Protein AF-A0A9E5IVU4-F1 (afdb_monomer_lite)

Structure (mmCIF, N/CA/C/O backbone):
data_AF-A0A9E5IVU4-F1
#
_entry.id   AF-A0A9E5IVU4-F1
#
loop_
_atom_site.group_PDB
_atom_site.id
_atom_site.type_symbol
_atom_site.label_atom_id
_atom_site.label_alt_id
_atom_site.label_comp_id
_atom_site.label_asym_id
_atom_site.label_entity_id
_atom_site.label_seq_id
_atom_site.pdbx_PDB_ins_code
_atom_site.Cartn_x
_atom_site.Cartn_y
_atom_site.Cartn_z
_atom_site.occupancy
_atom_site.B_iso_or_equiv
_atom_site.auth_seq_id
_atom_site.auth_comp_id
_atom_site.auth_asym_id
_atom_site.auth_atom_id
_atom_site.pdbx_PDB_model_num
ATOM 1 N N . ALA A 1 1 ? -18.939 -7.121 7.082 1.00 80.88 1 ALA A N 1
ATOM 2 C CA . ALA A 1 1 ? -19.881 -6.968 5.951 1.00 80.88 1 ALA A CA 1
ATOM 3 C C . ALA A 1 1 ? -19.346 -6.060 4.831 1.00 80.88 1 ALA A C 1
ATOM 5 O O . ALA A 1 1 ? -18.882 -6.591 3.830 1.00 80.88 1 ALA A O 1
ATOM 6 N N . GLN A 1 2 ? -19.367 -4.719 4.945 1.00 93.44 2 GLN A N 1
ATOM 7 C CA . GLN A 1 2 ? -19.017 -3.849 3.799 1.00 93.44 2 GLN A CA 1
ATOM 8 C C . GLN A 1 2 ? -17.530 -3.908 3.403 1.00 93.44 2 GLN A C 1
ATOM 10 O O . GLN A 1 2 ? -17.222 -3.967 2.215 1.00 93.44 2 GLN A O 1
ATOM 15 N N . LEU A 1 3 ? -16.613 -3.919 4.378 1.00 93.50 3 LEU A N 1
ATOM 16 C CA . LEU A 1 3 ? -15.172 -4.012 4.107 1.00 93.50 3 LEU A CA 1
ATOM 17 C C . LEU A 1 3 ? -14.804 -5.335 3.426 1.00 93.50 3 LEU A C 1
ATOM 19 O O . LEU A 1 3 ? -14.126 -5.312 2.409 1.00 93.50 3 LEU A O 1
ATOM 23 N N . GLU A 1 4 ? -15.308 -6.468 3.920 1.00 94.44 4 GLU A N 1
ATOM 24 C CA . GLU A 1 4 ? -15.094 -7.785 3.294 1.00 94.44 4 GLU A CA 1
ATOM 25 C C . GLU A 1 4 ? -15.618 -7.819 1.857 1.00 94.44 4 GLU A C 1
ATOM 27 O O . GLU A 1 4 ? -14.896 -8.229 0.953 1.00 94.44 4 GLU A O 1
ATOM 32 N N . LYS A 1 5 ? -16.839 -7.317 1.625 1.00 96.88 5 LYS A N 1
ATOM 33 C CA . LYS A 1 5 ? -17.416 -7.214 0.278 1.00 96.88 5 LYS A CA 1
ATOM 34 C C . LYS A 1 5 ? -16.532 -6.378 -0.651 1.00 96.88 5 LYS A C 1
ATOM 36 O O . LYS A 1 5 ? -16.288 -6.777 -1.785 1.00 96.88 5 LYS A O 1
ATOM 41 N N . ASN A 1 6 ? -16.056 -5.226 -0.181 1.00 96.25 6 ASN A N 1
ATOM 42 C CA . ASN A 1 6 ? -15.229 -4.327 -0.985 1.00 96.25 6 ASN A CA 1
ATOM 43 C C . ASN A 1 6 ? -13.835 -4.903 -1.253 1.00 96.25 6 ASN A C 1
ATOM 45 O O . ASN A 1 6 ? -13.324 -4.743 -2.356 1.00 96.25 6 ASN A O 1
ATOM 49 N N . VAL A 1 7 ? -13.234 -5.596 -0.282 1.00 96.31 7 VAL A N 1
ATOM 50 C CA . VAL A 1 7 ? -11.955 -6.289 -0.481 1.00 96.31 7 VAL A CA 1
ATOM 51 C C . VAL A 1 7 ? -12.112 -7.429 -1.480 1.00 96.31 7 VAL A C 1
ATOM 53 O O . VAL A 1 7 ? -11.287 -7.550 -2.381 1.00 96.31 7 VAL A O 1
ATOM 56 N N . ALA A 1 8 ? -13.189 -8.212 -1.386 1.00 96.56 8 ALA A N 1
ATOM 57 C CA . ALA A 1 8 ? -13.482 -9.255 -2.364 1.00 96.56 8 ALA A CA 1
ATOM 58 C C . ALA A 1 8 ? -13.664 -8.666 -3.772 1.00 96.56 8 ALA A C 1
ATOM 60 O O . ALA A 1 8 ? -13.080 -9.171 -4.725 1.00 96.56 8 ALA A O 1
ATOM 61 N N . ALA A 1 9 ? -14.399 -7.557 -3.906 1.00 97.44 9 ALA A N 1
ATOM 62 C CA . ALA A 1 9 ? -14.544 -6.864 -5.185 1.00 97.44 9 ALA A CA 1
ATOM 63 C C . ALA A 1 9 ? -13.196 -6.343 -5.715 1.00 97.44 9 ALA A C 1
ATOM 65 O O . ALA A 1 9 ? -12.874 -6.548 -6.882 1.00 97.44 9 ALA A O 1
ATOM 66 N N . PHE A 1 10 ? -12.370 -5.737 -4.860 1.00 96.88 10 PHE A N 1
ATOM 67 C CA . PHE A 1 10 ? -11.025 -5.295 -5.228 1.00 96.88 10 PHE A CA 1
ATOM 68 C C . PHE A 1 10 ? -10.144 -6.455 -5.710 1.00 96.88 10 PHE A C 1
ATOM 70 O O . PHE A 1 10 ? -9.447 -6.311 -6.712 1.00 96.88 10 PHE A O 1
ATOM 77 N N . ALA A 1 11 ? -10.224 -7.616 -5.058 1.00 96.31 11 ALA A N 1
ATOM 78 C CA . ALA A 1 11 ? -9.479 -8.813 -5.439 1.00 96.31 11 ALA A CA 1
ATOM 79 C C . ALA A 1 11 ? -9.824 -9.318 -6.852 1.00 96.31 11 ALA A C 1
ATOM 81 O O . ALA A 1 11 ? -8.983 -9.937 -7.493 1.00 96.31 11 ALA A O 1
ATOM 82 N N . THR A 1 12 ? -11.027 -9.025 -7.365 1.00 96.94 12 THR A N 1
ATOM 83 C CA . THR A 1 12 ? -11.392 -9.355 -8.758 1.00 96.94 12 THR A CA 1
ATOM 84 C C . THR A 1 12 ? -10.717 -8.453 -9.795 1.00 96.94 12 THR A C 1
ATOM 86 O O . THR A 1 12 ? -10.581 -8.846 -10.951 1.00 96.94 12 THR A O 1
ATOM 89 N N . LEU A 1 13 ? -10.293 -7.251 -9.393 1.00 96.50 13 LEU A N 1
ATOM 90 C CA . LEU A 1 13 ? -9.670 -6.255 -10.268 1.00 96.50 13 LEU A CA 1
ATOM 91 C C . LEU A 1 13 ? -8.141 -6.282 -10.171 1.00 96.50 13 LEU A C 1
ATOM 93 O O . LEU A 1 13 ? -7.449 -6.074 -11.167 1.00 96.50 13 LEU A O 1
ATOM 97 N N . ALA A 1 14 ? -7.614 -6.503 -8.966 1.00 96.81 14 ALA A N 1
ATOM 98 C CA . ALA A 1 14 ? -6.185 -6.488 -8.698 1.00 96.81 14 ALA A CA 1
ATOM 99 C C . ALA A 1 14 ? -5.509 -7.739 -9.272 1.00 96.81 14 ALA A C 1
ATOM 101 O O . ALA A 1 14 ? -5.806 -8.864 -8.878 1.00 96.81 14 ALA A O 1
ATOM 102 N N . GLN A 1 15 ? -4.566 -7.539 -10.190 1.00 97.38 15 GLN A N 1
ATOM 103 C CA . GLN A 1 15 ? -3.896 -8.638 -10.885 1.00 97.38 15 GLN A CA 1
ATOM 104 C C . GLN A 1 15 ? -2.575 -9.040 -10.231 1.00 97.38 15 GLN A C 1
ATOM 106 O O . GLN A 1 15 ? -2.255 -10.225 -10.211 1.00 97.38 15 GLN A O 1
ATOM 111 N N . PHE A 1 16 ? -1.810 -8.074 -9.710 1.00 96.06 16 PHE A N 1
ATOM 112 C CA . PHE A 1 16 ? -0.471 -8.294 -9.143 1.00 96.06 16 PHE A CA 1
ATOM 113 C C . PHE A 1 16 ? 0.494 -9.032 -10.103 1.00 96.06 16 PHE A C 1
ATOM 115 O O . PHE A 1 16 ? 1.130 -10.012 -9.717 1.00 96.06 16 PHE A O 1
ATOM 122 N N . LYS A 1 17 ? 0.617 -8.579 -11.363 1.00 95.19 17 LYS A N 1
ATOM 123 C CA . LYS A 1 17 ? 1.360 -9.290 -12.432 1.00 95.19 17 LYS A CA 1
ATOM 124 C C . LYS A 1 17 ? 2.504 -8.512 -13.120 1.00 95.19 17 LYS A C 1
ATOM 126 O O . LYS A 1 17 ? 2.497 -8.467 -14.339 1.00 95.19 17 LYS A O 1
ATOM 131 N N . PRO A 1 18 ? 3.537 -7.965 -12.455 1.00 93.31 18 PRO A N 1
ATOM 132 C CA . PRO A 1 18 ? 3.753 -7.833 -11.015 1.00 93.31 18 PRO A CA 1
ATOM 133 C C . PRO A 1 18 ? 3.113 -6.554 -10.446 1.00 93.31 18 PRO A C 1
ATOM 135 O O . PRO A 1 18 ? 3.116 -6.341 -9.233 1.00 93.31 18 PRO A O 1
ATOM 138 N N . PHE A 1 19 ? 2.566 -5.703 -11.317 1.00 96.50 19 PHE A N 1
ATOM 139 C CA . PHE A 1 19 ? 1.900 -4.454 -10.974 1.00 96.50 19 PHE A CA 1
ATOM 140 C C . PHE A 1 19 ? 0.423 -4.689 -10.665 1.00 96.50 19 PHE A C 1
ATOM 142 O O . PHE A 1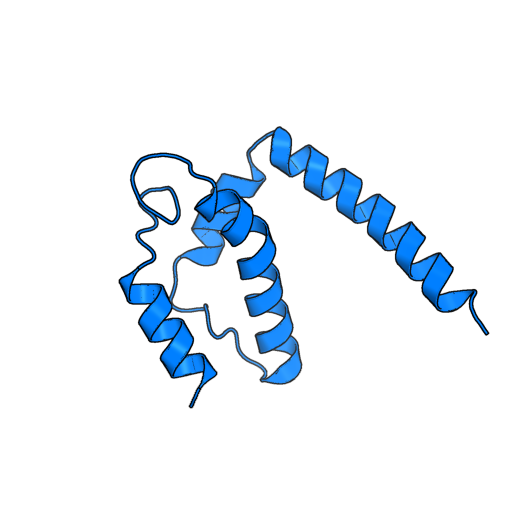 19 ? -0.159 -5.720 -11.024 1.00 96.50 19 PHE A O 1
ATOM 149 N N . ILE A 1 20 ? -0.202 -3.738 -9.975 1.00 97.31 20 ILE A N 1
ATOM 150 C CA . ILE A 1 20 ? -1.553 -3.897 -9.436 1.00 97.31 20 ILE A CA 1
ATOM 151 C C . ILE A 1 20 ? -2.595 -4.136 -10.535 1.00 97.31 20 ILE A C 1
ATOM 153 O O . ILE A 1 20 ? -3.556 -4.868 -10.312 1.00 97.31 20 ILE A O 1
ATOM 157 N N . ALA A 1 21 ? -2.368 -3.576 -11.726 1.00 97.00 21 ALA A N 1
ATOM 158 C CA . ALA A 1 21 ? -3.273 -3.651 -12.871 1.00 97.00 21 ALA A CA 1
ATOM 159 C C . ALA A 1 21 ? -2.766 -4.542 -14.023 1.00 97.00 21 ALA A C 1
ATOM 161 O O . ALA A 1 21 ? -3.439 -4.628 -15.047 1.00 97.00 21 ALA A O 1
ATOM 162 N N . GLY A 1 22 ? -1.614 -5.214 -13.887 1.00 96.38 22 GLY A N 1
ATOM 163 C CA . GLY A 1 22 ? -1.092 -6.105 -14.929 1.00 96.38 22 GLY A CA 1
ATOM 164 C C . GLY A 1 22 ? 0.433 -6.102 -15.055 1.00 96.38 22 GLY A C 1
ATOM 165 O O . GLY A 1 22 ? 1.140 -5.976 -14.057 1.00 96.38 22 GLY A O 1
ATOM 166 N N . ALA A 1 23 ? 0.910 -6.267 -16.294 1.00 96.88 23 ALA A N 1
ATOM 167 C CA . ALA A 1 23 ? 2.326 -6.399 -16.667 1.00 96.88 23 ALA A CA 1
ATOM 168 C C . ALA A 1 23 ? 3.134 -5.103 -16.598 1.00 96.88 23 ALA A C 1
ATOM 170 O O . ALA A 1 23 ? 4.352 -5.148 -16.432 1.00 96.88 23 ALA A O 1
ATOM 171 N N . GLU A 1 24 ? 2.465 -3.957 -16.683 1.00 96.31 24 GLU A N 1
ATOM 172 C CA . GLU A 1 24 ? 3.111 -2.652 -16.766 1.00 96.31 24 GLU A CA 1
ATOM 173 C C . GLU A 1 24 ? 2.746 -1.767 -15.578 1.00 96.31 24 GLU A C 1
ATOM 175 O O . GLU A 1 24 ? 1.633 -1.824 -15.048 1.00 96.31 24 GLU A O 1
ATOM 180 N N . MET A 1 25 ? 3.704 -0.933 -15.169 1.00 94.81 25 MET A N 1
ATOM 181 C CA . MET A 1 25 ? 3.482 0.060 -14.126 1.00 94.81 25 MET A CA 1
ATOM 182 C C . MET A 1 25 ? 2.498 1.112 -14.630 1.00 94.81 25 MET A C 1
ATOM 184 O O . MET A 1 25 ? 2.659 1.660 -15.718 1.00 94.81 25 MET A O 1
ATOM 188 N N . SER A 1 26 ? 1.533 1.464 -13.794 1.00 95.81 26 SER A N 1
ATOM 189 C CA . SER A 1 26 ? 0.530 2.477 -14.098 1.00 95.81 26 SER A CA 1
ATOM 190 C C . SER A 1 26 ? 0.310 3.418 -12.915 1.00 95.81 26 SER A C 1
ATOM 192 O O . SER A 1 26 ? 0.845 3.232 -11.819 1.00 95.81 26 SER A O 1
ATOM 194 N N . LEU A 1 27 ? -0.541 4.428 -13.108 1.00 96.25 27 LEU A N 1
ATOM 195 C CA . LEU A 1 27 ? -0.984 5.296 -12.017 1.00 96.25 27 LEU A CA 1
ATOM 196 C C . LEU A 1 27 ? -1.692 4.512 -10.896 1.00 96.25 27 LEU A C 1
ATOM 198 O O . LEU A 1 27 ? -1.639 4.918 -9.734 1.00 96.25 27 LEU A O 1
ATOM 202 N N . ALA A 1 28 ? -2.319 3.374 -11.220 1.00 97.12 28 ALA A N 1
ATOM 203 C CA . ALA A 1 28 ? -2.961 2.525 -10.224 1.00 97.12 28 ALA A CA 1
ATOM 204 C C . ALA A 1 28 ? -1.952 2.033 -9.178 1.00 97.12 28 ALA A C 1
ATOM 206 O O . ALA A 1 28 ? -2.290 1.935 -7.998 1.00 97.12 28 ALA A O 1
ATOM 207 N N . ASP A 1 29 ? -0.703 1.792 -9.575 1.00 95.94 29 ASP A N 1
ATOM 208 C CA . ASP A 1 29 ? 0.325 1.335 -8.655 1.00 95.94 29 ASP A CA 1
ATOM 209 C C . ASP A 1 29 ? 0.764 2.416 -7.669 1.00 95.94 29 ASP A C 1
ATOM 211 O O . ASP A 1 29 ? 0.939 2.126 -6.486 1.00 95.94 29 ASP A O 1
ATOM 215 N N . CYS A 1 30 ? 0.870 3.668 -8.129 1.00 94.50 30 CYS A N 1
ATOM 216 C CA . CYS A 1 30 ? 1.145 4.815 -7.264 1.00 94.50 30 CYS A CA 1
ATOM 217 C C . CYS A 1 30 ? 0.063 4.946 -6.184 1.00 94.50 30 CYS A C 1
ATOM 219 O O . CYS A 1 30 ? 0.368 5.124 -5.005 1.00 94.50 30 CYS A O 1
ATOM 221 N N . THR A 1 31 ? -1.204 4.788 -6.573 1.00 95.62 31 THR A N 1
ATOM 222 C CA . THR A 1 31 ? -2.336 4.769 -5.641 1.00 95.62 31 THR A CA 1
ATOM 223 C C . THR A 1 31 ? -2.219 3.597 -4.669 1.00 95.62 31 THR A C 1
ATOM 225 O O . THR A 1 31 ? -2.304 3.786 -3.454 1.00 95.62 31 THR A O 1
ATOM 228 N N . ALA A 1 32 ? -1.975 2.388 -5.175 1.00 96.38 32 ALA A N 1
ATOM 229 C CA . ALA A 1 32 ? -1.883 1.181 -4.363 1.00 96.38 32 ALA A CA 1
ATOM 230 C C . ALA A 1 32 ? -0.734 1.244 -3.33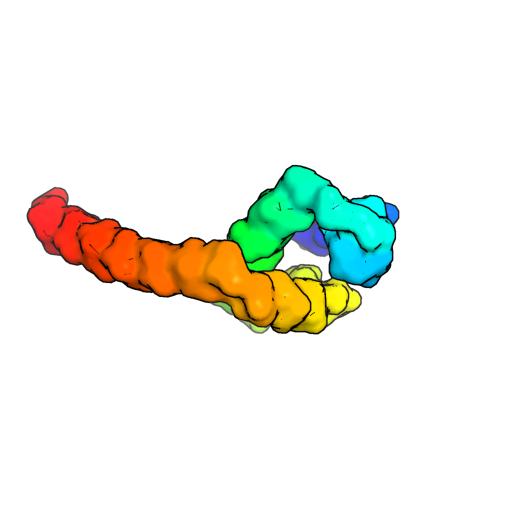9 1.00 96.38 32 ALA A C 1
ATOM 232 O O . ALA A 1 32 ? -0.925 0.863 -2.185 1.00 96.38 32 ALA A O 1
ATOM 233 N N . ALA A 1 33 ? 0.429 1.780 -3.722 1.00 94.31 33 ALA A N 1
ATOM 234 C CA . ALA A 1 33 ? 1.591 1.920 -2.845 1.00 94.31 33 ALA A CA 1
ATOM 235 C C . ALA A 1 33 ? 1.346 2.838 -1.639 1.00 94.31 33 ALA A C 1
ATOM 237 O O . ALA A 1 33 ? 1.968 2.660 -0.592 1.00 94.31 33 ALA A O 1
ATOM 238 N N . VAL A 1 34 ? 0.420 3.792 -1.758 1.00 93.00 34 VAL A N 1
ATOM 239 C CA . VAL A 1 34 ? 0.034 4.689 -0.660 1.00 93.00 34 VAL A CA 1
ATOM 240 C C . VAL A 1 34 ? -1.116 4.106 0.164 1.00 93.00 34 VAL A C 1
ATOM 242 O O . VAL A 1 34 ? -1.074 4.145 1.391 1.00 93.00 34 VAL A O 1
ATOM 245 N N . HIS A 1 35 ? -2.139 3.547 -0.487 1.00 95.75 35 HIS A N 1
ATOM 246 C CA . HIS A 1 35 ? -3.391 3.181 0.185 1.00 95.75 35 HIS A CA 1
ATOM 247 C C . HIS A 1 35 ? -3.355 1.800 0.844 1.00 95.75 35 HIS A C 1
ATOM 249 O O . HIS A 1 35 ? -3.882 1.645 1.946 1.00 95.75 35 HIS A O 1
ATOM 255 N N . LEU A 1 36 ? -2.733 0.794 0.218 1.00 96.69 36 LEU A N 1
ATOM 256 C CA . LEU A 1 36 ? -2.746 -0.571 0.758 1.00 96.69 36 LEU A CA 1
ATOM 257 C C . LEU A 1 36 ? -2.096 -0.664 2.155 1.00 96.69 36 LEU A C 1
ATOM 259 O O . LEU A 1 36 ? -2.710 -1.270 3.035 1.00 96.69 36 LEU A O 1
ATOM 263 N N . PRO A 1 37 ? -0.941 -0.015 2.434 1.00 94.69 37 PRO A N 1
ATOM 264 C CA . PRO A 1 37 ? -0.368 -0.013 3.782 1.00 94.69 37 PRO A CA 1
ATOM 265 C C . PRO A 1 37 ? -1.279 0.638 4.830 1.00 94.69 37 PRO A C 1
ATOM 267 O O . PRO A 1 37 ? -1.348 0.160 5.963 1.00 94.69 37 PRO A O 1
ATOM 270 N N . VAL A 1 38 ? -1.999 1.704 4.460 1.00 95.31 38 VAL A N 1
ATOM 271 C CA . VAL A 1 38 ? -2.930 2.406 5.359 1.00 95.31 38 VAL A CA 1
ATOM 272 C C . VAL A 1 38 ? -4.123 1.521 5.696 1.00 95.31 38 VAL A C 1
ATOM 274 O O . VAL A 1 38 ? -4.487 1.425 6.864 1.00 95.31 38 VAL A O 1
ATOM 277 N N . ILE A 1 39 ? -4.699 0.827 4.710 1.00 96.81 39 ILE A N 1
ATOM 278 C CA . ILE A 1 39 ? -5.815 -0.103 4.933 1.00 96.81 39 ILE A CA 1
ATOM 279 C C . ILE A 1 39 ? -5.377 -1.241 5.861 1.00 96.81 39 ILE A C 1
ATOM 281 O O . ILE A 1 39 ? -6.065 -1.532 6.841 1.00 96.81 39 ILE A O 1
ATOM 285 N N . THR A 1 40 ? -4.215 -1.847 5.603 1.00 97.19 40 THR A N 1
ATOM 286 C CA . THR A 1 40 ? -3.643 -2.881 6.475 1.00 97.19 40 THR A CA 1
ATOM 287 C C . THR A 1 40 ? -3.449 -2.374 7.906 1.00 97.19 40 THR A C 1
ATOM 289 O O . THR A 1 40 ? -3.853 -3.049 8.851 1.00 97.19 40 THR A O 1
ATOM 292 N N . ALA A 1 41 ? -2.853 -1.193 8.091 1.00 96.75 41 ALA A N 1
ATOM 293 C CA . ALA A 1 41 ? -2.614 -0.635 9.420 1.00 96.75 41 ALA A CA 1
ATOM 294 C C . ALA A 1 41 ? -3.928 -0.301 10.143 1.00 96.75 41 ALA A C 1
ATOM 296 O O . ALA A 1 41 ? -4.155 -0.774 11.253 1.00 96.75 41 ALA A O 1
ATOM 297 N N . ALA A 1 42 ? -4.821 0.449 9.493 1.00 97.19 42 ALA A N 1
ATOM 298 C CA . ALA A 1 42 ? -6.085 0.882 10.077 1.00 97.19 42 ALA A CA 1
ATOM 299 C C . ALA A 1 42 ? -6.968 -0.307 10.465 1.00 97.19 42 ALA A C 1
ATOM 301 O O . ALA A 1 42 ? -7.528 -0.331 11.558 1.00 97.19 42 ALA A O 1
ATOM 302 N N . THR A 1 43 ? -7.065 -1.322 9.602 1.00 96.94 43 THR A N 1
ATOM 303 C CA . THR A 1 43 ? -7.907 -2.485 9.897 1.00 96.94 43 THR A CA 1
ATOM 304 C C . THR A 1 43 ? -7.345 -3.346 11.023 1.00 96.94 43 THR A C 1
ATOM 306 O O . THR A 1 43 ? -8.111 -3.762 11.893 1.00 96.94 43 THR A O 1
ATOM 309 N N . LYS A 1 44 ? -6.018 -3.523 11.095 1.00 97.31 44 LYS A N 1
ATOM 310 C CA . LYS A 1 44 ? -5.369 -4.163 12.249 1.00 97.31 44 LYS A CA 1
ATOM 311 C C . LYS A 1 44 ? -5.637 -3.399 13.540 1.00 97.31 44 LYS A C 1
ATOM 313 O O . LYS A 1 44 ? -6.000 -4.016 14.533 1.00 97.31 44 LYS A O 1
ATOM 318 N N . THR A 1 45 ? -5.485 -2.077 13.525 1.00 97.75 45 THR A N 1
ATOM 319 C CA . THR A 1 45 ? -5.677 -1.239 14.714 1.00 97.75 45 THR A CA 1
ATOM 320 C C . THR A 1 45 ? -7.128 -1.226 15.192 1.00 97.75 45 THR A C 1
ATOM 322 O O . THR A 1 45 ? -7.365 -1.321 16.389 1.00 97.75 45 THR A O 1
ATOM 325 N N . ILE A 1 46 ? -8.097 -1.114 14.280 1.00 97.50 46 ILE A N 1
ATOM 326 C CA . ILE A 1 46 ? -9.516 -0.939 14.632 1.00 97.50 46 ILE A CA 1
ATOM 327 C C . ILE A 1 46 ? -10.215 -2.283 14.872 1.00 97.50 46 ILE A C 1
ATOM 329 O O . ILE A 1 46 ? -11.044 -2.392 15.771 1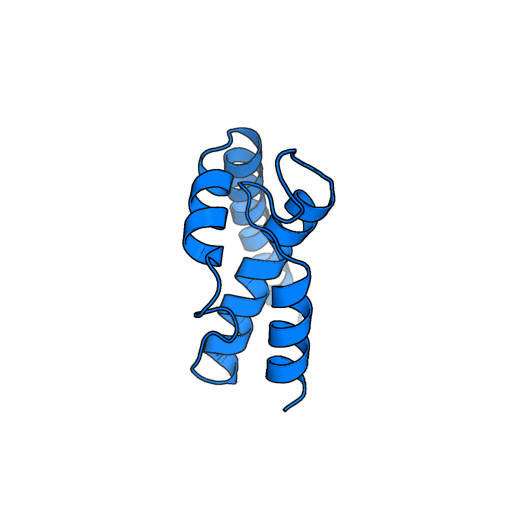.00 97.50 46 ILE A O 1
ATOM 333 N N . TYR A 1 47 ? -9.899 -3.307 14.075 1.00 96.00 47 TYR A N 1
ATOM 334 C CA . TYR A 1 47 ? -10.627 -4.583 14.056 1.00 96.00 47 TYR A CA 1
ATOM 335 C C . TYR A 1 47 ? -9.781 -5.786 14.491 1.00 96.00 47 TYR A C 1
ATOM 337 O O . TYR A 1 47 ? -10.265 -6.915 14.447 1.00 96.00 47 TYR A O 1
ATOM 345 N N . GLY A 1 48 ? -8.509 -5.587 14.852 1.00 97.19 48 GLY A N 1
ATOM 346 C CA . GLY A 1 48 ? -7.609 -6.665 15.275 1.00 97.19 48 GLY A CA 1
ATOM 347 C C . GLY A 1 48 ? -7.159 -7.606 14.151 1.00 97.19 48 GLY A C 1
ATOM 348 O O . GLY A 1 48 ? -6.470 -8.587 14.419 1.00 97.19 48 GLY A O 1
ATOM 349 N N . ARG A 1 49 ? -7.520 -7.331 12.890 1.00 96.31 49 ARG A N 1
ATOM 350 C CA . ARG A 1 49 ? -7.139 -8.152 11.732 1.00 96.31 49 ARG A CA 1
ATOM 351 C C . ARG A 1 49 ? -6.845 -7.315 10.498 1.00 96.31 49 ARG A C 1
ATOM 353 O O . ARG A 1 49 ? -7.447 -6.271 10.279 1.00 96.31 49 ARG A O 1
ATOM 360 N N . ASP A 1 50 ? -5.961 -7.830 9.656 1.00 97.00 50 ASP A N 1
ATOM 361 C CA . ASP A 1 50 ? -5.727 -7.294 8.318 1.00 97.00 50 ASP A CA 1
ATOM 362 C C . ASP A 1 50 ? -6.806 -7.809 7.372 1.00 97.00 50 ASP A C 1
ATOM 364 O O . ASP A 1 50 ? -6.944 -9.019 7.184 1.00 97.00 50 ASP A O 1
ATOM 368 N N . PHE A 1 51 ? -7.582 -6.913 6.774 1.00 96.69 51 PHE A N 1
ATOM 369 C CA . PHE A 1 51 ? -8.583 -7.337 5.795 1.00 96.69 51 PHE A CA 1
ATOM 370 C C . PHE A 1 51 ? -7.946 -7.681 4.444 1.00 96.69 51 PHE A C 1
ATOM 372 O O . PHE A 1 51 ? -8.577 -8.368 3.655 1.00 96.69 51 PHE A O 1
ATOM 379 N N . LEU A 1 52 ? -6.703 -7.260 4.187 1.00 97.12 52 LEU A N 1
ATOM 380 C CA . LEU A 1 52 ? -5.968 -7.566 2.958 1.00 97.12 52 LEU A CA 1
ATOM 381 C C . LEU A 1 52 ? -5.023 -8.772 3.112 1.00 97.12 52 LEU A C 1
ATOM 383 O O . LEU A 1 52 ? -4.219 -9.015 2.216 1.00 97.12 52 LEU A O 1
ATOM 387 N N . ALA A 1 53 ? -5.097 -9.514 4.229 1.00 95.94 53 ALA A N 1
ATOM 388 C CA . ALA A 1 53 ? -4.180 -10.618 4.551 1.00 95.94 53 ALA A CA 1
ATOM 389 C C . ALA A 1 53 ? -4.080 -11.684 3.450 1.00 95.94 53 ALA A C 1
ATOM 391 O O . ALA A 1 53 ? -3.002 -12.228 3.224 1.00 95.94 53 ALA A O 1
ATOM 392 N N . ASP A 1 54 ? -5.200 -11.958 2.778 1.00 95.31 54 ASP A N 1
ATOM 393 C CA . ASP A 1 54 ? -5.312 -13.006 1.758 1.00 95.31 54 ASP A CA 1
ATOM 394 C C . ASP A 1 54 ? -4.803 -12.550 0.378 1.00 95.31 54 ASP A C 1
ATOM 396 O O . ASP A 1 54 ? -4.741 -13.336 -0.565 1.00 95.31 54 ASP A O 1
ATOM 400 N N . LEU A 1 55 ? -4.424 -11.275 0.242 1.00 96.62 55 LEU A N 1
ATOM 401 C CA . LEU A 1 55 ? -3.872 -10.703 -0.981 1.00 96.62 55 LEU A CA 1
ATOM 402 C C . LEU A 1 55 ? -2.342 -10.588 -0.884 1.00 96.62 55 LEU A C 1
ATOM 404 O O . LEU A 1 55 ? -1.795 -10.360 0.198 1.00 96.62 55 LEU A O 1
ATOM 408 N N . PRO A 1 56 ? -1.608 -10.639 -2.012 1.00 96.06 56 PRO A N 1
ATOM 409 C CA . PRO A 1 56 ? -0.143 -10.591 -2.026 1.00 96.06 56 PRO A CA 1
ATOM 410 C C . PRO A 1 56 ? 0.432 -9.181 -1.762 1.00 96.06 56 PRO A C 1
ATOM 412 O O . PRO A 1 56 ? 1.513 -8.841 -2.245 1.00 96.06 56 PRO A O 1
ATOM 415 N N . VAL A 1 57 ? -0.255 -8.352 -0.964 1.00 96.38 57 VAL A N 1
ATOM 416 C CA . VAL A 1 57 ? 0.102 -6.952 -0.674 1.00 96.38 57 VAL A CA 1
ATOM 417 C C . VAL A 1 57 ? 1.508 -6.840 -0.103 1.00 96.38 57 VAL A C 1
ATOM 419 O O . VAL A 1 57 ? 2.260 -5.960 -0.508 1.00 96.38 57 VAL A O 1
ATOM 422 N N . LYS A 1 58 ? 1.905 -7.744 0.800 1.00 94.62 58 LYS A N 1
ATOM 423 C CA . LYS A 1 58 ? 3.249 -7.728 1.396 1.00 94.62 58 LYS A CA 1
ATOM 424 C C . LYS A 1 58 ? 4.345 -7.919 0.343 1.00 94.62 58 LYS A C 1
ATOM 426 O O . LYS A 1 58 ? 5.323 -7.176 0.341 1.00 94.62 58 LYS A O 1
ATOM 431 N N . THR A 1 59 ? 4.178 -8.893 -0.551 1.00 95.44 59 THR A N 1
ATOM 432 C CA . THR A 1 59 ? 5.130 -9.171 -1.638 1.00 95.44 59 THR A CA 1
ATOM 433 C C . THR A 1 59 ? 5.176 -8.011 -2.629 1.00 95.44 59 THR A C 1
ATOM 435 O O . THR A 1 59 ? 6.256 -7.536 -2.973 1.00 95.44 59 THR A O 1
ATOM 438 N N . TYR A 1 60 ? 4.008 -7.495 -3.013 1.00 96.50 60 TYR A N 1
ATOM 439 C CA . TYR A 1 60 ? 3.875 -6.328 -3.881 1.00 96.50 60 TYR A CA 1
ATOM 440 C C . TYR A 1 60 ? 4.557 -5.080 -3.286 1.00 96.50 60 TYR A C 1
ATOM 442 O O . TYR A 1 60 ? 5.325 -4.402 -3.967 1.00 96.50 60 TYR A O 1
ATOM 450 N N . MET A 1 61 ? 4.361 -4.813 -1.991 1.00 95.25 61 MET A N 1
ATOM 451 C CA . MET A 1 61 ? 5.005 -3.697 -1.287 1.00 95.25 61 MET A CA 1
ATOM 452 C C . MET A 1 61 ? 6.516 -3.868 -1.145 1.00 95.25 61 MET A C 1
ATOM 454 O O . MET A 1 61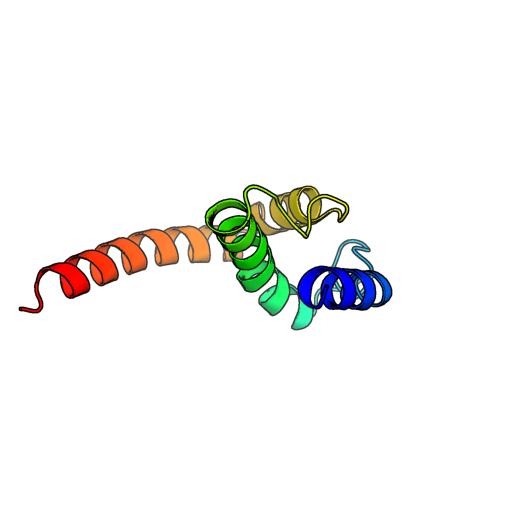 ? 7.235 -2.873 -1.210 1.00 95.25 61 MET A O 1
ATOM 458 N N . LYS A 1 62 ? 7.017 -5.102 -1.006 1.00 94.88 62 LYS A N 1
ATOM 459 C CA . LYS A 1 62 ? 8.462 -5.360 -0.992 1.00 94.88 62 LYS A CA 1
ATOM 460 C C . LYS A 1 62 ? 9.107 -4.907 -2.305 1.00 94.88 62 LYS A C 1
ATOM 462 O O . LYS A 1 62 ? 10.015 -4.081 -2.263 1.00 94.88 62 LYS A O 1
ATOM 467 N N . MET A 1 63 ? 8.570 -5.346 -3.445 1.00 94.44 63 MET A N 1
ATOM 468 C CA . MET A 1 63 ? 9.023 -4.899 -4.770 1.00 94.44 63 MET A CA 1
ATOM 469 C C . MET A 1 63 ? 8.974 -3.366 -4.899 1.00 94.44 63 MET A C 1
ATOM 471 O O . MET A 1 63 ? 9.906 -2.747 -5.406 1.00 94.44 63 MET A O 1
ATOM 475 N N . TRP A 1 64 ? 7.900 -2.730 -4.416 1.00 91.50 64 TRP A N 1
ATOM 476 C CA . TRP A 1 64 ? 7.774 -1.269 -4.445 1.00 91.50 64 TRP A CA 1
ATOM 477 C C . TRP A 1 64 ? 8.839 -0.559 -3.602 1.00 91.50 64 TRP A C 1
ATOM 479 O O . TRP A 1 64 ? 9.404 0.440 -4.050 1.00 91.50 64 TRP A O 1
ATOM 489 N N . SER A 1 65 ? 9.146 -1.082 -2.415 1.00 90.88 65 SER A N 1
ATOM 490 C CA . SER A 1 65 ? 10.123 -0.494 -1.490 1.00 90.88 65 SER A CA 1
ATOM 491 C C . SER A 1 65 ? 11.571 -0.536 -1.996 1.00 90.88 6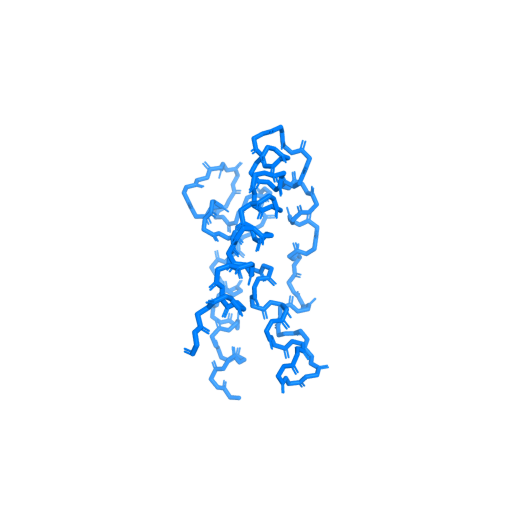5 SER A C 1
ATOM 493 O O . SER A 1 65 ? 12.398 0.266 -1.566 1.00 90.88 65 SER A O 1
ATOM 495 N N . GLU A 1 66 ? 11.876 -1.429 -2.940 1.00 93.88 66 GLU A N 1
ATOM 496 C CA . GLU A 1 66 ? 13.204 -1.560 -3.552 1.00 93.88 66 GLU A CA 1
ATOM 497 C C . GLU A 1 66 ? 13.484 -0.456 -4.594 1.00 93.88 66 GLU A C 1
ATOM 499 O O . GLU A 1 66 ? 14.631 -0.243 -4.983 1.00 93.88 66 GLU A O 1
ATOM 504 N N . ARG A 1 67 ? 12.464 0.301 -5.029 1.00 93.81 67 ARG A N 1
ATOM 505 C CA . ARG A 1 67 ? 12.618 1.367 -6.034 1.00 93.81 67 ARG A CA 1
ATOM 506 C C . ARG A 1 67 ? 13.286 2.611 -5.425 1.00 93.81 67 ARG A C 1
ATOM 508 O O . ARG A 1 67 ? 12.765 3.141 -4.439 1.00 93.81 67 ARG A O 1
ATOM 515 N N . PRO A 1 68 ? 14.318 3.201 -6.063 1.00 96.19 68 PRO A N 1
ATOM 516 C CA . PRO A 1 68 ? 14.963 4.421 -5.560 1.00 96.19 68 PRO A CA 1
ATOM 517 C C . PRO A 1 68 ? 14.000 5.601 -5.358 1.00 96.19 68 PRO A C 1
ATOM 519 O O . PRO A 1 68 ? 14.141 6.385 -4.420 1.00 96.19 68 PRO A O 1
ATOM 522 N N . SER A 1 69 ? 12.979 5.727 -6.214 1.00 94.44 69 SER A N 1
ATOM 523 C CA . SER A 1 69 ? 11.948 6.760 -6.068 1.00 94.44 69 SER A CA 1
ATOM 524 C C . SER A 1 69 ? 11.121 6.586 -4.794 1.00 94.44 69 SER A C 1
ATOM 526 O O . SER A 1 69 ? 10.816 7.574 -4.133 1.00 94.44 69 SER A O 1
ATOM 528 N N . MET A 1 70 ? 10.793 5.348 -4.422 1.00 93.81 70 MET A N 1
ATOM 529 C CA . MET A 1 70 ? 10.019 5.052 -3.216 1.00 93.81 70 MET A CA 1
ATOM 530 C C . MET A 1 70 ? 10.842 5.178 -1.947 1.00 93.81 70 MET A C 1
ATOM 532 O O . MET A 1 70 ? 10.328 5.662 -0.944 1.00 93.81 70 MET A O 1
ATOM 536 N N . GLN A 1 71 ? 12.119 4.804 -1.989 1.00 95.12 71 GLN A N 1
ATOM 537 C CA . GLN A 1 71 ? 13.033 5.014 -0.867 1.00 95.12 71 GLN A CA 1
ATOM 538 C C . GLN A 1 71 ? 13.122 6.499 -0.501 1.00 95.12 71 GLN A C 1
ATOM 540 O O . GLN A 1 71 ? 12.978 6.847 0.671 1.00 95.12 71 GLN A O 1
ATOM 545 N N . ARG A 1 72 ? 13.248 7.377 -1.508 1.00 96.06 72 ARG A N 1
ATOM 546 C CA . ARG A 1 72 ? 13.175 8.832 -1.312 1.00 96.06 72 ARG A CA 1
ATOM 547 C C . ARG A 1 72 ? 11.836 9.255 -0.705 1.00 96.06 72 ARG A C 1
ATOM 549 O O . ARG A 1 72 ? 11.831 9.898 0.334 1.00 96.06 72 ARG A O 1
ATOM 556 N N . VAL A 1 73 ? 10.708 8.828 -1.282 1.00 94.06 73 VAL A N 1
ATOM 557 C CA . VAL A 1 73 ? 9.370 9.152 -0.745 1.00 94.06 73 VAL A CA 1
ATOM 558 C C . VAL A 1 73 ? 9.216 8.704 0.711 1.00 94.06 73 VAL A C 1
ATOM 560 O O . VAL A 1 73 ? 8.627 9.415 1.519 1.00 94.06 73 VAL A O 1
ATOM 563 N N . HIS A 1 74 ? 9.737 7.535 1.082 1.00 91.69 74 HIS A N 1
ATOM 564 C CA . HIS A 1 74 ? 9.680 7.048 2.457 1.00 91.69 74 HIS A CA 1
ATOM 565 C C . HIS A 1 74 ? 10.552 7.861 3.417 1.00 91.69 74 HIS A C 1
ATOM 567 O O . HIS A 1 74 ? 10.108 8.109 4.541 1.00 91.69 74 HIS A O 1
ATOM 573 N N . ALA A 1 75 ? 11.740 8.289 2.983 1.00 95.69 75 ALA A N 1
ATOM 574 C CA . ALA A 1 75 ? 12.584 9.198 3.751 1.00 95.69 75 ALA A CA 1
ATOM 575 C C . ALA A 1 75 ? 11.877 10.547 3.966 1.00 95.69 75 ALA A C 1
ATOM 577 O O . ALA A 1 75 ? 11.679 10.956 5.110 1.00 95.69 75 ALA A O 1
ATOM 578 N N . ASP A 1 76 ? 11.374 11.158 2.891 1.00 96.00 76 ASP A N 1
ATOM 579 C CA . ASP A 1 76 ? 10.674 12.446 2.934 1.00 96.00 76 ASP A CA 1
ATOM 580 C C . ASP A 1 76 ? 9.406 12.371 3.794 1.00 96.00 76 ASP A C 1
ATOM 582 O O . ASP A 1 76 ? 9.117 13.270 4.589 1.00 96.00 76 ASP A O 1
ATOM 586 N N . ARG A 1 77 ? 8.657 11.263 3.694 1.00 93.50 77 ARG A N 1
ATOM 587 C CA . ARG A 1 77 ? 7.475 10.998 4.524 1.00 93.50 77 ARG A CA 1
ATOM 588 C C . ARG A 1 77 ? 7.835 10.919 6.002 1.00 93.50 77 ARG A C 1
ATOM 590 O O . ARG A 1 77 ? 7.060 11.407 6.819 1.00 93.50 77 ARG A O 1
ATOM 597 N N . LYS A 1 78 ? 8.963 10.300 6.366 1.00 94.00 78 LYS A N 1
ATOM 598 C CA . LYS A 1 78 ? 9.398 10.205 7.767 1.00 94.00 78 LYS A CA 1
ATOM 599 C C . LYS A 1 78 ? 9.648 11.600 8.344 1.00 94.00 78 LYS A C 1
ATOM 601 O O . LYS A 1 78 ? 9.021 11.951 9.339 1.00 94.00 78 LYS A O 1
ATOM 606 N N . THR A 1 79 ? 10.466 12.403 7.666 1.00 96.62 79 THR A N 1
ATOM 607 C CA . THR A 1 79 ? 10.755 13.789 8.066 1.00 96.62 79 THR A CA 1
ATOM 608 C C . THR A 1 79 ? 9.483 14.638 8.121 1.00 96.62 79 THR A C 1
ATOM 610 O O . THR A 1 79 ? 9.237 15.341 9.098 1.00 96.62 79 THR A O 1
ATOM 613 N N . SER A 1 80 ? 8.618 14.530 7.111 1.00 96.38 80 SER A N 1
ATOM 614 C CA . SER A 1 80 ? 7.354 15.276 7.066 1.00 96.38 80 SER A CA 1
ATOM 615 C C . SER A 1 80 ? 6.402 14.879 8.197 1.00 96.38 80 SER A C 1
ATOM 617 O O . SER A 1 80 ? 5.710 15.732 8.749 1.00 96.38 80 SER A O 1
ATOM 619 N N . ASN A 1 81 ? 6.372 13.598 8.574 1.00 94.44 81 ASN A N 1
ATOM 620 C CA . ASN A 1 81 ? 5.539 13.115 9.670 1.00 94.44 81 ASN A CA 1
ATOM 621 C C . ASN A 1 81 ? 6.010 13.656 11.028 1.00 94.44 81 ASN A C 1
ATOM 623 O O . ASN A 1 81 ? 5.181 14.026 11.852 1.00 94.44 81 ASN A O 1
ATOM 627 N N . GLU A 1 82 ? 7.321 13.746 11.256 1.00 95.50 82 GLU A N 1
ATOM 628 C CA . GLU A 1 82 ? 7.888 14.344 12.474 1.00 95.50 82 GLU A CA 1
ATOM 629 C C . GLU A 1 82 ? 7.488 15.826 12.604 1.00 95.50 82 GLU A C 1
ATOM 631 O O . GLU A 1 82 ? 6.995 16.247 13.653 1.00 95.50 82 GLU A O 1
ATOM 636 N N . LEU A 1 83 ? 7.590 16.593 11.511 1.00 96.12 83 LEU A N 1
ATOM 637 C CA . LEU A 1 83 ? 7.142 17.991 11.458 1.00 96.12 83 LEU A CA 1
ATOM 638 C C . LEU A 1 83 ? 5.631 18.129 11.686 1.00 96.12 83 LEU A C 1
ATOM 640 O O . LEU A 1 83 ? 5.186 19.020 12.413 1.00 96.12 83 LEU A O 1
ATOM 644 N N . PHE A 1 84 ? 4.834 17.247 11.077 1.00 94.56 84 PHE A N 1
ATOM 645 C CA . PHE A 1 84 ? 3.386 17.224 11.265 1.00 94.56 84 PHE A CA 1
ATOM 646 C C . PHE A 1 84 ? 3.021 16.986 12.733 1.00 94.56 84 PHE A C 1
ATOM 648 O O . PHE A 1 84 ? 2.239 17.752 13.295 1.00 94.56 84 PHE A O 1
ATOM 655 N N . MET A 1 85 ? 3.628 15.988 13.380 1.00 94.56 85 MET A N 1
ATOM 656 C CA . MET A 1 85 ? 3.370 15.686 14.789 1.00 94.56 85 MET A CA 1
ATOM 657 C C . MET A 1 85 ? 3.750 16.852 15.706 1.00 94.56 85 MET A C 1
ATOM 659 O O . MET A 1 85 ? 2.944 17.227 16.553 1.00 94.56 85 MET A O 1
ATOM 663 N N . ALA A 1 86 ? 4.903 17.493 15.486 1.00 94.38 86 ALA A N 1
ATOM 664 C CA . ALA A 1 86 ? 5.308 18.677 16.247 1.00 94.38 86 ALA A CA 1
ATOM 665 C C . ALA A 1 86 ? 4.308 19.844 16.108 1.00 94.38 86 ALA A C 1
ATOM 667 O O . ALA A 1 86 ? 4.052 20.580 17.065 1.00 94.38 86 ALA A O 1
ATOM 668 N N . ARG A 1 87 ? 3.689 20.006 14.929 1.00 94.56 87 ARG A N 1
ATOM 669 C CA . ARG A 1 87 ? 2.631 21.003 14.704 1.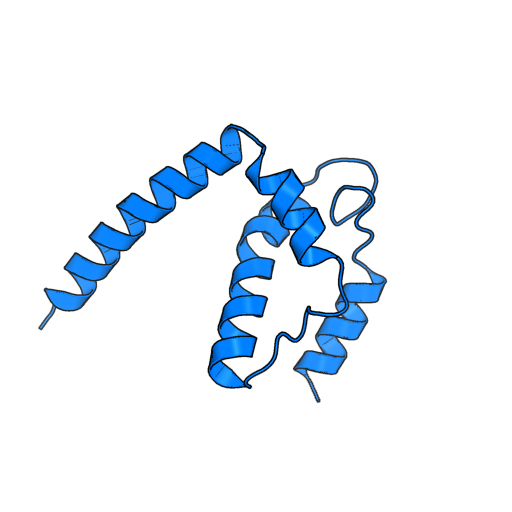00 94.56 87 ARG A CA 1
ATOM 670 C C . ARG A 1 87 ? 1.317 20.626 15.390 1.00 94.56 87 ARG A C 1
ATOM 672 O O . ARG A 1 87 ? 0.625 21.506 15.891 1.00 94.56 87 ARG A O 1
ATOM 679 N N . MET A 1 88 ? 0.972 19.342 15.413 1.00 92.75 88 MET A N 1
ATOM 680 C CA . MET A 1 88 ? -0.241 18.850 16.072 1.00 92.75 88 MET A CA 1
ATOM 681 C C . MET A 1 88 ? -0.169 19.000 17.594 1.00 92.75 88 MET A C 1
ATOM 683 O O . MET A 1 88 ? -1.185 19.285 18.212 1.00 92.75 88 MET A O 1
ATOM 687 N N . THR A 1 89 ? 1.018 18.859 18.190 1.00 89.81 89 THR A N 1
ATOM 688 C CA . THR A 1 89 ? 1.223 19.009 19.640 1.00 89.81 89 THR A CA 1
ATOM 689 C C . THR A 1 89 ? 1.440 20.451 20.098 1.00 89.81 89 THR A C 1
ATOM 691 O O . THR A 1 89 ? 1.298 20.733 21.280 1.00 89.81 89 THR A O 1
ATOM 694 N N . SER A 1 90 ? 1.837 21.358 19.199 1.00 84.06 90 SER A N 1
ATOM 695 C CA . SER A 1 90 ? 2.091 22.775 19.527 1.00 84.06 90 SER A CA 1
ATOM 696 C C . SER A 1 90 ? 0.872 23.683 19.341 1.00 84.06 90 SER A C 1
ATOM 698 O O . SER A 1 90 ? 0.928 24.863 19.686 1.00 84.06 90 SER A O 1
ATOM 700 N N . LYS A 1 91 ? -0.228 23.153 18.798 1.00 60.03 91 LYS A N 1
ATOM 701 C CA . LYS A 1 91 ? -1.508 23.857 18.717 1.00 60.03 91 LYS A CA 1
ATOM 702 C C . LYS A 1 91 ? -2.255 23.668 20.053 1.00 60.03 91 LYS A C 1
ATOM 704 O O . LYS A 1 91 ? -2.378 22.514 20.461 1.00 60.03 91 LYS A O 1
ATOM 709 N N . PRO A 1 92 ? -2.689 24.746 20.737 1.00 58.91 92 PRO A N 1
ATOM 710 C CA . PRO A 1 92 ? -3.481 24.637 21.964 1.00 58.91 92 PRO A CA 1
ATOM 711 C C . PRO A 1 92 ? -4.853 24.003 21.711 1.00 58.91 92 PRO A C 1
ATOM 713 O O . PRO A 1 92 ? -5.347 24.092 20.559 1.00 58.91 92 PRO A O 1
#

Secondary structure (DSSP, 8-state):
-HHHHHHHHHHHH---SSBTTBSS--HHHHHHHHHHHHHHHHHHHHHSS-TTTTSTHHHHHHHHHTSHHHHHHHHHHHHHHHHHHHHHHH--

pLDDT: mean 94.46, std 5.77, range [58.91, 97.75]

Foldseek 3Di:
DVLLVVLVVLVVQQDCCVARRHVDDDVVRVVLLPVQVVQQVVCCVPPVGGSCVVPCSVVSNVVVCPDPVVVVVVVVVVVVVVVVVVVVVPDD

Sequence (92 aa):
AQLEKNVAAFATLAQFKPFIAGAEMSLADCTAAVHLPVITAATKTIYGRDFLADLPVKTYMKMWSERPSMQRVHADRKTSNELFMARMTSKP

Radius of gyration: 15.47 Å; chains: 1; bounding box: 35×38×39 Å